Protein AF-D3CWN6-F1 (afdb_monomer_lite)

Foldseek 3Di:
DDPDDPPDPPDPDDDFDWDADPDPPQRDTDGVVCVVVVHAGPRPRHD

Radius of gyration: 15.23 Å; chains: 1; bounding box: 34×24×37 Å

Sequence (47 aa):
MTLATDGDRIIIVPSADFVCCSYKGCGALRPLAEVNENRPCLGCGRV

Secondary structure (DSSP, 8-state):
---PPTT----------EEE-SSTTT--EEEHHHHHTTPPPTTTS--

Structure (mmCIF, N/CA/C/O backbone):
data_AF-D3CWN6-F1
#
_entry.id   AF-D3CWN6-F1
#
loop_
_atom_site.group_PDB
_atom_site.id
_atom_site.type_symbol
_atom_site.label_atom_id
_atom_site.label_alt_id
_atom_site.label_comp_id
_atom_site.label_asym_id
_atom_site.label_entity_id
_atom_site.label_seq_id
_atom_site.pdbx_PDB_ins_code
_atom_site.Cartn_x
_atom_site.Cartn_y
_atom_site.Cartn_z
_atom_site.occupancy
_atom_site.B_iso_or_equiv
_atom_site.auth_seq_id
_atom_site.auth_comp_id
_atom_site.auth_asym_id
_atom_site.auth_atom_id
_atom_site.pdbx_PDB_model_num
ATOM 1 N N . MET A 1 1 ? 24.258 -8.569 -7.758 1.00 42.28 1 MET A N 1
ATOM 2 C CA . MET A 1 1 ? 24.717 -8.447 -9.156 1.00 42.28 1 MET A CA 1
ATOM 3 C C . MET A 1 1 ? 23.545 -8.860 -10.026 1.00 42.28 1 MET A C 1
ATOM 5 O O . MET A 1 1 ? 23.247 -10.042 -10.097 1.00 42.28 1 MET A O 1
ATOM 9 N N . THR A 1 2 ? 22.784 -7.897 -10.538 1.00 55.59 2 THR A N 1
ATOM 10 C CA . THR A 1 2 ? 21.575 -8.179 -11.322 1.00 55.59 2 THR A CA 1
ATOM 11 C C . THR A 1 2 ? 22.011 -8.356 -12.771 1.00 55.59 2 THR A C 1
ATOM 13 O O . THR A 1 2 ? 22.371 -7.377 -13.419 1.00 55.59 2 THR A O 1
ATOM 16 N N . LEU A 1 3 ? 22.069 -9.600 -13.257 1.00 59.88 3 LEU A N 1
ATOM 17 C CA . LEU A 1 3 ? 22.212 -9.858 -14.689 1.00 59.88 3 LEU A CA 1
ATOM 18 C C . LEU A 1 3 ? 20.873 -9.518 -15.345 1.00 59.88 3 LEU A C 1
ATOM 20 O O . LEU A 1 3 ? 19.946 -10.320 -15.311 1.00 59.88 3 LEU A O 1
ATOM 24 N N . ALA A 1 4 ? 20.767 -8.314 -15.894 1.00 63.12 4 ALA A N 1
ATOM 25 C CA . ALA A 1 4 ? 19.689 -7.980 -16.807 1.00 63.12 4 ALA A CA 1
ATOM 26 C C . ALA A 1 4 ? 20.083 -8.455 -18.208 1.00 63.12 4 ALA A C 1
ATOM 28 O O . ALA A 1 4 ? 21.113 -8.044 -18.743 1.00 63.12 4 ALA A O 1
ATOM 29 N N . THR A 1 5 ? 19.297 -9.363 -18.777 1.00 69.19 5 THR A N 1
ATOM 30 C CA . THR A 1 5 ? 19.425 -9.778 -20.175 1.00 69.19 5 THR A CA 1
ATOM 31 C C . THR A 1 5 ? 18.810 -8.725 -21.092 1.00 69.19 5 THR A C 1
ATOM 33 O O . THR A 1 5 ? 17.798 -8.115 -20.746 1.00 69.19 5 THR A O 1
ATOM 36 N N . ASP A 1 6 ? 19.417 -8.521 -22.262 1.00 61.72 6 ASP A N 1
ATOM 37 C CA . ASP A 1 6 ? 18.945 -7.567 -23.269 1.00 61.72 6 ASP A CA 1
ATOM 38 C C . ASP A 1 6 ? 17.493 -7.894 -23.675 1.00 61.72 6 ASP A C 1
ATOM 40 O O . ASP A 1 6 ? 17.187 -9.025 -24.060 1.00 61.72 6 ASP A O 1
ATOM 44 N N . GLY A 1 7 ? 16.587 -6.929 -23.498 1.00 67.81 7 GLY A N 1
ATOM 45 C CA . GLY A 1 7 ? 15.141 -7.079 -23.711 1.00 67.81 7 GLY A CA 1
ATOM 46 C C . GLY A 1 7 ? 14.269 -7.101 -22.448 1.00 67.81 7 GLY A C 1
ATOM 47 O O . GLY A 1 7 ? 13.056 -6.917 -22.568 1.00 67.81 7 GLY A O 1
ATOM 48 N N . ASP A 1 8 ? 14.843 -7.257 -21.250 1.00 70.06 8 ASP A N 1
ATOM 49 C CA . ASP A 1 8 ? 14.071 -7.175 -20.005 1.00 70.06 8 ASP A CA 1
ATOM 50 C C . ASP A 1 8 ? 13.916 -5.712 -19.556 1.00 70.06 8 ASP A C 1
ATOM 52 O O . ASP A 1 8 ? 14.885 -4.948 -19.480 1.00 70.06 8 ASP A O 1
ATOM 56 N N . ARG A 1 9 ? 12.681 -5.278 -19.283 1.00 68.56 9 AR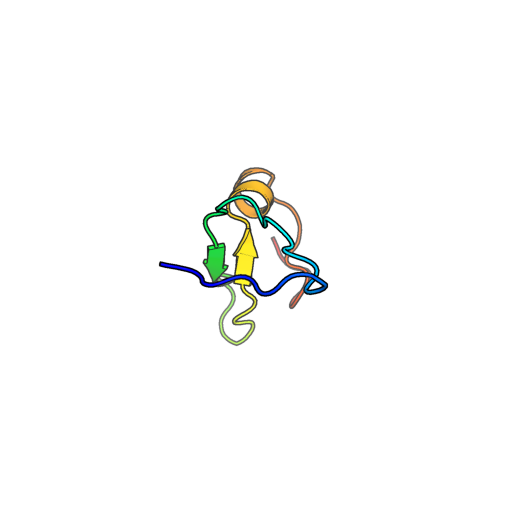G A N 1
ATOM 57 C CA . ARG A 1 9 ? 12.422 -3.896 -18.854 1.00 68.56 9 ARG A CA 1
ATOM 58 C C . ARG A 1 9 ? 12.853 -3.748 -17.401 1.00 68.56 9 ARG A C 1
ATOM 60 O O . ARG A 1 9 ? 12.080 -4.024 -16.489 1.00 68.56 9 ARG A O 1
ATOM 67 N N . ILE A 1 10 ? 14.071 -3.254 -17.184 1.00 74.00 10 ILE A N 1
ATOM 68 C CA . ILE A 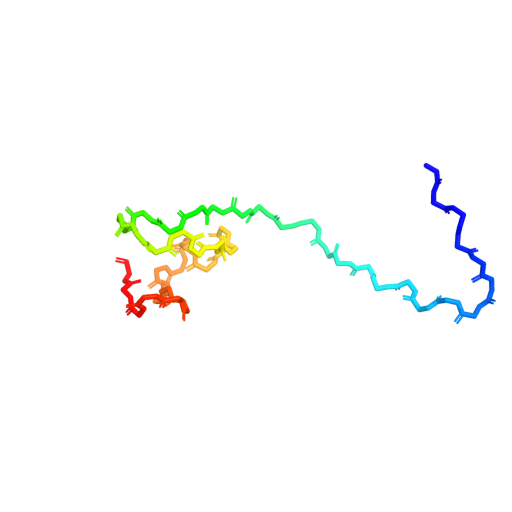1 10 ? 14.530 -2.877 -15.847 1.00 74.00 10 ILE A CA 1
ATOM 69 C C . ILE A 1 10 ? 13.739 -1.649 -15.392 1.00 74.00 10 ILE A C 1
ATOM 71 O O . ILE A 1 10 ? 14.022 -0.517 -15.784 1.00 74.00 10 ILE A O 1
ATOM 75 N N . ILE A 1 11 ? 12.738 -1.872 -14.546 1.00 74.81 11 ILE A N 1
ATOM 76 C CA . ILE A 1 11 ? 12.049 -0.794 -13.844 1.00 74.81 11 ILE A CA 1
ATOM 77 C C . ILE A 1 11 ? 12.891 -0.469 -12.614 1.00 74.81 11 ILE A C 1
ATOM 79 O O . ILE A 1 11 ? 12.883 -1.198 -11.622 1.00 74.81 11 ILE A O 1
ATOM 83 N N . ILE A 1 12 ? 13.647 0.625 -12.691 1.00 72.56 12 ILE A N 1
ATOM 84 C CA . ILE A 1 12 ? 14.352 1.170 -11.533 1.00 72.56 12 ILE A CA 1
ATOM 85 C C . ILE A 1 12 ? 13.295 1.813 -10.638 1.00 72.56 12 ILE A C 1
ATOM 87 O O . ILE A 1 12 ? 12.851 2.934 -10.882 1.00 72.56 12 ILE A O 1
ATOM 91 N N . VAL A 1 13 ? 12.866 1.079 -9.616 1.00 67.88 13 VAL A N 1
ATOM 92 C CA . VAL A 1 13 ? 12.025 1.633 -8.558 1.00 67.88 13 VAL A CA 1
ATOM 93 C C . VAL A 1 13 ? 12.962 2.331 -7.569 1.00 67.88 13 VAL A C 1
ATOM 95 O O . VAL A 1 13 ? 13.838 1.661 -7.015 1.00 67.88 13 VAL A O 1
ATOM 98 N N . PRO A 1 14 ? 12.850 3.657 -7.362 1.00 68.19 14 PRO A N 1
ATOM 99 C CA . PRO A 1 14 ? 13.644 4.334 -6.346 1.00 68.19 14 PRO A CA 1
ATOM 100 C C . PRO A 1 14 ? 13.398 3.673 -4.988 1.00 68.19 14 PRO A C 1
ATOM 102 O O . PRO A 1 14 ? 12.267 3.311 -4.661 1.00 68.19 14 PRO A O 1
ATOM 105 N N . SER A 1 15 ? 14.464 3.494 -4.208 1.00 69.50 15 SER A N 1
ATOM 106 C CA . SER A 1 15 ? 14.358 2.958 -2.854 1.00 69.50 15 SER A CA 1
ATOM 107 C C . SER A 1 15 ? 13.433 3.857 -2.037 1.00 69.50 15 SER A C 1
ATOM 109 O O . SER A 1 15 ? 13.743 5.029 -1.822 1.00 69.50 15 SER A O 1
ATOM 111 N N . ALA A 1 16 ? 12.302 3.309 -1.608 1.00 74.00 16 ALA A N 1
ATOM 112 C CA . ALA A 1 16 ? 11.359 3.972 -0.728 1.00 74.00 16 ALA A CA 1
ATOM 113 C C . ALA A 1 16 ? 11.261 3.171 0.568 1.00 74.00 16 ALA A C 1
ATOM 115 O O . ALA A 1 16 ? 11.147 1.944 0.536 1.00 74.00 16 ALA A O 1
ATOM 116 N N . ASP A 1 17 ? 11.295 3.864 1.701 1.00 86.50 17 ASP A N 1
ATOM 117 C CA . ASP A 1 17 ? 10.986 3.254 2.986 1.00 86.50 17 ASP A CA 1
ATOM 118 C C . ASP A 1 17 ? 9.483 2.985 3.056 1.00 86.50 17 ASP A C 1
ATOM 120 O O . ASP A 1 17 ? 8.672 3.867 2.766 1.00 86.50 17 ASP A O 1
ATOM 124 N N . PHE A 1 18 ? 9.105 1.768 3.441 1.00 87.25 18 PHE A N 1
ATOM 125 C CA . PHE A 1 18 ? 7.711 1.390 3.655 1.00 87.25 18 PHE A CA 1
ATOM 126 C C . PHE A 1 18 ? 7.468 1.102 5.129 1.00 87.25 18 PHE A C 1
ATOM 128 O O . PHE A 1 18 ? 8.289 0.482 5.802 1.00 87.25 18 PHE A O 1
ATOM 135 N N . VAL A 1 19 ? 6.299 1.502 5.618 1.00 89.88 19 VAL A N 1
ATOM 136 C CA . VAL A 1 19 ? 5.819 1.173 6.960 1.00 89.88 19 VAL A CA 1
ATOM 137 C C . VAL A 1 19 ? 4.447 0.524 6.874 1.00 89.88 19 VAL A C 1
ATOM 139 O O . VAL A 1 19 ? 3.617 0.875 6.032 1.00 89.88 19 VAL A O 1
ATOM 142 N N . CYS A 1 20 ? 4.193 -0.445 7.746 1.00 90.50 20 CYS A N 1
ATOM 143 C CA . CYS A 1 20 ? 2.872 -1.046 7.861 1.00 90.50 20 CYS A CA 1
ATOM 144 C C . CYS A 1 20 ? 1.883 -0.029 8.438 1.00 90.50 20 CYS A C 1
ATOM 146 O O . CYS A 1 20 ? 2.204 0.714 9.365 1.00 90.50 20 CYS A O 1
ATOM 148 N N . CYS A 1 21 ? 0.654 -0.033 7.930 1.00 90.94 21 CYS A N 1
ATOM 149 C CA . CYS A 1 21 ? -0.437 0.734 8.507 1.00 90.94 21 CYS A CA 1
ATOM 150 C C . CYS A 1 21 ? -0.644 0.355 9.984 1.00 90.94 21 CYS A C 1
ATOM 152 O O . CYS A 1 21 ? -0.820 -0.819 10.312 1.00 90.94 21 CYS A O 1
ATOM 154 N N . SER A 1 22 ? -0.679 1.362 10.859 1.00 87.31 22 SER A N 1
ATOM 155 C CA . SER A 1 22 ? -0.796 1.203 12.314 1.00 87.31 22 SER A CA 1
ATOM 156 C C . SER A 1 22 ? -2.126 0.595 12.772 1.00 87.31 22 SER A C 1
ATOM 158 O O . SER A 1 22 ? -2.237 0.113 13.901 1.00 87.31 22 SER A O 1
ATOM 160 N N . TYR A 1 23 ? -3.158 0.606 11.921 1.00 89.81 23 TYR A N 1
ATOM 161 C CA . TYR A 1 23 ? -4.452 0.025 12.264 1.00 89.81 23 TYR A CA 1
ATOM 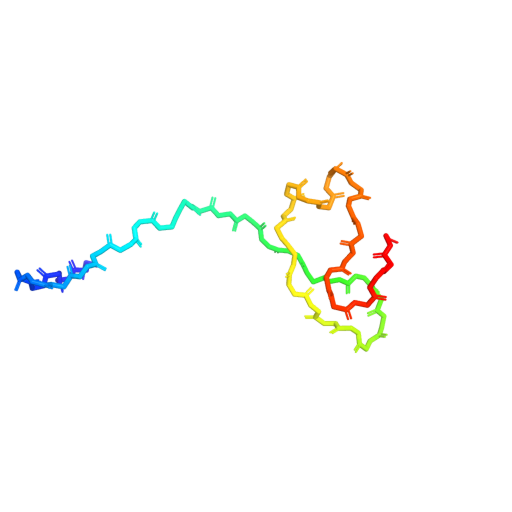162 C C . TYR A 1 23 ? -4.378 -1.499 12.287 1.00 89.81 23 TYR A C 1
ATOM 164 O O . TYR A 1 23 ? -4.089 -2.150 11.276 1.00 89.81 23 TYR A O 1
ATOM 172 N N . LYS A 1 24 ? -4.721 -2.072 13.447 1.00 89.88 24 LYS A N 1
ATOM 173 C CA . LYS A 1 24 ? -4.819 -3.523 13.629 1.00 89.88 24 LYS A CA 1
ATOM 174 C C . LYS A 1 24 ? -5.721 -4.129 12.554 1.00 89.88 24 LYS A C 1
ATOM 176 O O . LYS A 1 24 ? -6.844 -3.677 12.346 1.00 89.88 24 LYS A O 1
ATOM 181 N N . GLY A 1 25 ? -5.205 -5.154 11.881 1.00 88.31 25 GLY A N 1
ATOM 182 C CA . GLY A 1 25 ? -5.912 -5.873 10.823 1.00 88.31 25 GLY A CA 1
ATOM 183 C C . GLY A 1 25 ? -5.832 -5.245 9.428 1.00 88.31 25 GLY A C 1
ATOM 184 O O . GLY A 1 25 ? -6.304 -5.876 8.493 1.00 88.31 25 GLY A O 1
ATOM 185 N N . CYS A 1 26 ? -5.232 -4.058 9.246 1.00 92.44 26 CYS A N 1
ATOM 186 C CA . CYS A 1 26 ? -5.040 -3.498 7.903 1.00 92.44 26 CYS A CA 1
ATOM 187 C C . CYS A 1 26 ? -3.820 -4.105 7.201 1.00 92.44 26 CYS A C 1
ATOM 189 O O . CYS A 1 26 ? -3.942 -4.610 6.092 1.00 92.44 26 CYS A O 1
ATOM 191 N N . GLY A 1 27 ? -2.640 -4.033 7.827 1.00 87.44 27 GLY A N 1
ATOM 192 C CA . GLY A 1 27 ? -1.403 -4.611 7.282 1.00 87.44 27 GLY A CA 1
ATOM 193 C C . GLY A 1 27 ? -0.905 -4.000 5.963 1.00 87.44 27 GLY A C 1
ATOM 194 O O . GLY A 1 27 ? 0.099 -4.465 5.434 1.00 87.44 27 GLY A O 1
ATOM 195 N N . ALA A 1 28 ? -1.567 -2.968 5.429 1.00 91.06 28 ALA A N 1
ATOM 196 C CA . ALA A 1 28 ? -1.162 -2.331 4.182 1.00 91.06 28 ALA A CA 1
ATOM 197 C C . ALA A 1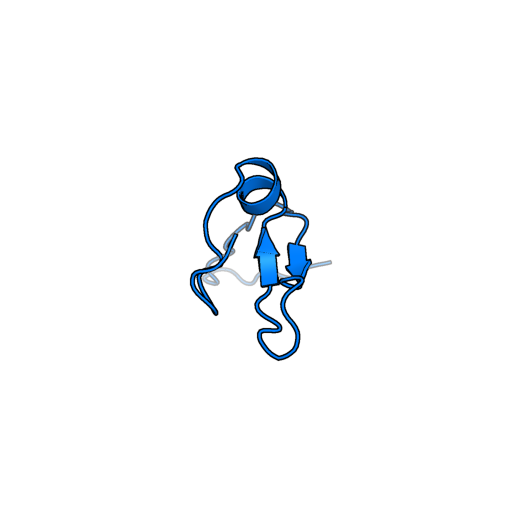 28 ? 0.208 -1.660 4.334 1.00 91.06 28 ALA A C 1
ATOM 199 O O . ALA A 1 28 ? 0.416 -0.882 5.268 1.00 91.06 28 ALA A O 1
ATOM 200 N N . LEU A 1 29 ? 1.119 -1.939 3.403 1.00 90.38 29 LEU A N 1
ATOM 201 C CA . LEU A 1 29 ? 2.409 -1.264 3.317 1.00 90.38 29 LEU A CA 1
ATOM 202 C C . LEU A 1 29 ? 2.218 0.108 2.681 1.00 90.38 29 LEU A C 1
ATOM 204 O O . LEU A 1 29 ? 1.631 0.230 1.607 1.00 90.38 29 LEU A O 1
ATOM 208 N N . ARG A 1 30 ? 2.706 1.138 3.363 1.00 88.94 30 ARG A N 1
ATOM 209 C CA . ARG A 1 30 ? 2.605 2.528 2.933 1.00 88.94 30 ARG A CA 1
ATOM 210 C C . ARG A 1 30 ? 3.996 3.117 2.755 1.00 88.94 30 ARG A C 1
ATOM 212 O O . ARG A 1 30 ? 4.820 2.922 3.649 1.00 88.94 30 ARG A O 1
ATOM 219 N N . PRO A 1 31 ? 4.264 3.858 1.669 1.00 89.31 31 PRO A N 1
ATOM 220 C CA . PRO A 1 31 ? 5.479 4.651 1.568 1.00 89.31 31 PRO A CA 1
ATOM 221 C C . PRO A 1 31 ? 5.559 5.640 2.734 1.00 89.31 31 PRO A C 1
ATOM 223 O O . PRO A 1 31 ? 4.580 6.321 3.049 1.00 89.31 31 PRO A O 1
ATOM 226 N N . LEU A 1 32 ? 6.730 5.756 3.354 1.00 86.62 32 LEU A N 1
ATOM 227 C CA . LEU A 1 32 ? 6.960 6.644 4.491 1.00 86.62 32 LEU A CA 1
ATOM 228 C C . LEU A 1 32 ? 6.649 8.106 4.140 1.00 86.62 32 LEU A C 1
ATOM 230 O O . LEU A 1 32 ? 6.118 8.829 4.976 1.00 86.62 32 LEU A O 1
ATOM 234 N N . ALA A 1 33 ? 6.891 8.514 2.889 1.00 87.31 33 ALA A N 1
ATOM 235 C CA . ALA A 1 33 ? 6.512 9.831 2.379 1.00 87.31 33 ALA A CA 1
ATOM 236 C C . ALA A 1 33 ? 4.999 10.096 2.503 1.00 87.31 33 ALA A C 1
ATOM 238 O O . ALA A 1 33 ? 4.598 11.148 2.988 1.00 87.31 33 A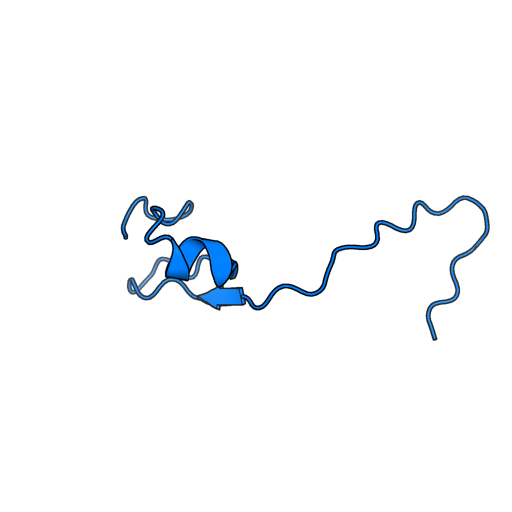LA A O 1
ATOM 239 N N . GLU A 1 34 ? 4.149 9.124 2.155 1.00 87.88 34 GLU A N 1
ATOM 240 C CA . GLU A 1 34 ? 2.693 9.272 2.273 1.00 87.88 34 GLU A CA 1
ATOM 241 C C . GLU A 1 34 ? 2.223 9.326 3.728 1.00 87.88 34 GLU A C 1
ATOM 243 O O . GLU A 1 34 ? 1.220 9.975 4.034 1.00 87.88 34 GLU A O 1
ATOM 248 N N . VAL A 1 35 ? 2.919 8.614 4.619 1.00 87.06 35 VAL A N 1
ATOM 249 C CA . VAL A 1 35 ? 2.639 8.646 6.058 1.00 87.06 35 VAL A CA 1
ATOM 250 C C . VAL A 1 35 ? 3.049 9.991 6.648 1.00 87.06 35 VAL A C 1
ATOM 252 O O . VAL A 1 35 ? 2.277 10.571 7.400 1.00 87.06 35 VAL A O 1
ATOM 255 N N . ASN A 1 36 ? 4.205 10.525 6.250 1.00 87.94 36 ASN A N 1
ATOM 256 C CA . ASN A 1 36 ? 4.676 11.844 6.668 1.00 87.94 36 ASN A CA 1
ATOM 257 C C . ASN A 1 36 ? 3.768 12.980 6.155 1.00 87.94 36 ASN A C 1
ATOM 259 O O . ASN A 1 36 ? 3.601 13.996 6.821 1.00 87.94 36 ASN A O 1
ATOM 263 N N . GLU A 1 37 ? 3.134 12.791 4.994 1.00 91.19 37 GLU A N 1
ATOM 264 C CA . GLU A 1 37 ? 2.108 13.692 4.449 1.00 91.19 37 GLU A CA 1
ATOM 265 C C . GLU A 1 37 ? 0.714 13.505 5.086 1.00 91.19 37 GLU A C 1
ATOM 267 O O . GLU A 1 37 ? -0.242 14.147 4.652 1.00 91.19 37 GLU A O 1
ATOM 272 N N . ASN A 1 38 ? 0.555 12.626 6.087 1.00 86.38 38 ASN A N 1
ATOM 273 C CA . ASN A 1 38 ? -0.737 12.271 6.693 1.00 86.38 38 ASN A CA 1
ATOM 274 C C . ASN A 1 38 ? -1.809 11.856 5.667 1.00 86.38 38 ASN A C 1
ATOM 276 O O . ASN A 1 38 ? -3.009 12.055 5.879 1.00 86.38 38 ASN A O 1
ATOM 280 N N . ARG A 1 39 ? -1.406 11.259 4.537 1.00 89.06 39 ARG A N 1
ATOM 281 C CA . ARG A 1 39 ? -2.384 10.751 3.570 1.00 89.06 39 ARG A CA 1
ATOM 282 C C . ARG A 1 39 ? -3.192 9.605 4.187 1.00 89.06 39 ARG A C 1
ATOM 284 O O . ARG A 1 39 ? -2.654 8.869 5.022 1.00 89.06 39 ARG A O 1
ATOM 291 N N . PRO A 1 40 ? -4.441 9.379 3.754 1.00 89.62 40 PRO A N 1
ATOM 292 C CA . PRO A 1 40 ? -5.194 8.195 4.146 1.00 89.62 40 PRO A CA 1
ATOM 293 C C . PRO A 1 40 ? -4.521 6.915 3.644 1.00 89.62 40 PRO A C 1
ATOM 295 O O . PRO A 1 40 ? -3.998 6.858 2.532 1.00 89.62 40 PRO A O 1
ATOM 298 N N . CYS A 1 41 ? -4.556 5.859 4.450 1.00 91.75 41 CYS A N 1
ATOM 299 C CA . CYS A 1 41 ? -4.126 4.532 4.041 1.00 91.75 41 CYS A CA 1
ATOM 300 C C . CYS A 1 41 ? -5.018 4.003 2.910 1.00 91.75 41 CYS A C 1
ATOM 302 O O . CYS A 1 41 ? -6.229 3.906 3.081 1.00 91.75 41 CYS A O 1
ATOM 304 N N . LEU A 1 42 ? -4.426 3.559 1.798 1.00 88.69 42 LEU A N 1
ATOM 305 C CA . LEU A 1 42 ? -5.170 2.967 0.675 1.00 88.69 42 LEU A CA 1
ATOM 306 C C . LEU A 1 42 ? -5.868 1.641 1.029 1.00 88.69 42 LEU A C 1
ATOM 308 O O . LEU A 1 42 ? -6.813 1.250 0.354 1.00 88.69 42 LEU A O 1
ATOM 312 N N . GLY A 1 43 ? -5.419 0.955 2.086 1.00 89.19 43 GLY A N 1
ATOM 313 C CA . GLY A 1 43 ? -6.019 -0.299 2.546 1.00 89.19 43 GLY A CA 1
ATOM 314 C C . GLY A 1 43 ? -7.260 -0.107 3.422 1.00 89.19 43 GLY A C 1
ATOM 315 O O . GLY A 1 43 ? -8.271 -0.763 3.201 1.00 89.19 43 GLY A O 1
ATOM 316 N N . CYS A 1 44 ? -7.199 0.772 4.431 1.00 92.75 44 CYS A N 1
ATOM 317 C CA . CYS A 1 44 ? -8.301 0.959 5.390 1.00 92.75 44 CYS A CA 1
ATOM 318 C C . CYS A 1 44 ? -8.977 2.337 5.349 1.00 92.75 44 CYS A C 1
ATOM 320 O O . CYS A 1 44 ? -9.918 2.564 6.106 1.00 92.75 44 CYS A O 1
ATOM 322 N N . GLY A 1 45 ? -8.502 3.264 4.515 1.00 88.94 45 GLY A N 1
ATOM 323 C CA . GLY A 1 45 ? -9.031 4.626 4.380 1.00 88.94 45 GLY A CA 1
ATOM 324 C C . GLY A 1 45 ? -8.738 5.553 5.562 1.00 88.94 45 GLY A C 1
ATOM 325 O O . GLY A 1 45 ? -9.181 6.698 5.563 1.00 88.94 45 GLY A O 1
ATOM 326 N N . ARG A 1 46 ? -8.011 5.077 6.578 1.00 85.69 46 ARG A N 1
ATOM 327 C CA . ARG A 1 46 ? -7.713 5.837 7.797 1.00 85.69 46 ARG A CA 1
ATOM 328 C C . ARG A 1 46 ? -6.330 6.476 7.740 1.00 85.69 46 ARG A C 1
ATOM 330 O O . ARG A 1 46 ? -5.431 5.928 7.100 1.00 85.69 46 ARG A O 1
ATOM 337 N N . VAL A 1 47 ? -6.183 7.611 8.419 1.00 82.69 47 VAL A N 1
ATOM 338 C CA . VAL A 1 47 ? -4.904 8.306 8.638 1.00 82.69 47 VAL A CA 1
ATOM 339 C C . VAL A 1 47 ? -4.240 7.743 9.885 1.00 82.69 47 VAL A C 1
ATOM 341 O O . VAL A 1 47 ? -4.964 7.566 10.898 1.00 82.69 47 VAL A O 1
#

pLDDT: mean 81.1, std 11.82, range [42.28, 92.75]

=== Feature glossary ===
The record interleaves many kinds of information about one protein. Here is each kind framed as the question it answers.

Q: What does the local fold look like, residue by residue?
A: A 3Di character summarizes, for each residue, the relative orientation of the Cα frame of its nearest spatial neighbor. Because it encodes fold topology rather than chemistry, 3Di alignments detect remote structural similarity that sequence alignment misses.

Q: Which residues are in helices, strands, or loops?
A: Secondary structure is the local, repeating backbone conformation. DSSP classifies it into eight states by reading the hydrogen-bond network: three helix types (H, G, I), two β types (E, B), two non-regular types (T, S), and unstructured coil (-).

Q: How big and how compact is the whole molecule?
A: Three whole-structure scalars: the radius of gyration (RMS distance of Cα from centroid, in Å), the count of Cα–Cα contacts (pairs closer than 8 Å and separated by more than four residues in sequence — i.e. tertiary, not local, contacts), and the bounding-box dimensions. Together they distinguish compact globular folds from extended fibres or disordered chains.

Q: How confident is the AlphaFold model at each residue?
A: For AlphaFold models, the B-factor field carries pLDDT — the model's own estimate of local accuracy on a 0–100 scale. Regions with pLDDT<50 should be treated as essentially unmodeled; they often correspond to intrinsically disordered segments.

Q: What family and function is it annotated with?
A: Functional annotations link the protein to curated databases. InterPro entries identify conserved domains and families by matching the sequence against member-database signatures (Pfam, PROSITE, CDD, …). Gene Ontology (GO) terms describe molecular function, biological process, and cellular component in a controlled vocabulary. CATH places the structure in a hierarchical fold classification (Class/Architecture/Topology/Homologous-superfamily). The organism is the source species.

Q: What known structures does this most resemble?
A: Nearest PDB neighbors are the top structural matches found by Foldseek when searching this structure against the entire Protein Data Bank. Each hit reports a TM-score (0 to 1; >0.5 almost always implies the same fold) and an E-value. These are *structural* homologs — they may share no detectable sequence similarity.

Q: Which residues are buried vs exposed?
A: Solvent-accessible surface area (SASA) is the area in Å² traced out by the centre of a 1.4 Å probe sphere (a water molecule) rolled over the protein's van der Waals surface (Shrake–Rupley / Lee–Richards construction). Buried residues have near-zero SASA; fully exposed residues can exceed 200 Å². The total SASA scales roughly with the number of surface residues.

Q: What are the backbone torsion angles?
A: φ (phi) and ψ (psi) are the two rotatable backbone dihedrals per residue: φ is the C(i-1)–N–Cα–C torsion, ψ is the N–Cα–C–N(i+1) torsion, both in degrees on (−180°, 180°]. α-helical residues cluster near (−60°, −45°); β-strand residues near (−120°, +130°). A Ramachandran plot is simply a scatter of (φ, ψ) for every residue.

Q: Are the domains correctly placed relative to each other?
A: Predicted aligned error is AlphaFold's pairwise confidence. Unlike pLDDT (per-residue), PAE is per-residue-pair and captures whether two parts of the structure are correctly placed relative to each other. Units are ångströms of expected positional error.

Q: What if only a Cα trace is available?
A: P-SEA three-state annotation labels each residue as helix, strand, or coil based purely on the geometry of the Cα trace. It serves as a fallback when the full backbone (and thus DSSP) is unavailable.

Q: What is the amino-acid chain?
A: This is the polypeptide sequence — one letter per residue, N-terminus first. Length ranges from a few dozen residues for small domains to over a thousand for large multi-domain proteins.

Q: What do the rendered images show?
A: The six renders are orthographic views along the three Cartesian axes in both directions. Representation (cartoon, sticks, or surface) and color scheme (sequence-rainbow or by-chain) vary across proteins so the training set covers all the common visualizat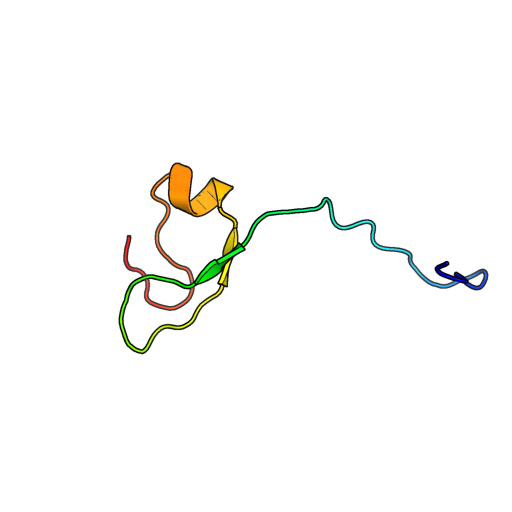ion conventions.

Q: What do the diagnostic plots show?
A: Plot images: a contact map (which residues are close in 3D, as an N×N binary image), a Ramachandran scatter (backbone torsion angles, revealing secondary-structure composition at a glance), and — for AlphaFold structures — a PAE heatmap (pairwise prediction confidence).

Q: How mobile is each atom in the crystal?
A: B-factor (Debye–Waller factor) reflects atomic displacement in the crystal lattice. It is an experimental observable (units Å²), not a prediction; low values mean the atom is pinned down, high values mean it moves or is heterogeneous across the crystal.

Q: Where is each backbone atom in 3D?
A: The mmCIF table is the protein's shape written out atom by atom. For each backbone N, Cα, C, and carbonyl O, it records an (x, y, z) coordinate triple in Å plus the residue type, chain letter, and residue number.